Protein AF-A0A167AHV7-F1 (afdb_monomer_lite)

Radius of gyration: 14.0 Å; chains: 1; bounding box: 30×15×39 Å

pLDDT: mean 79.18, std 10.79, range [52.09, 93.0]

Foldseek 3Di:
DPPVLLVVLVVLQVQLVVLLCVLVCNPPVPVNVVVVVVVCSVVSNVVSVVSNVSSVVSNVVVVD

Structure (mmCIF, N/CA/C/O backbone):
data_AF-A0A167AHV7-F1
#
_entry.id   AF-A0A167AHV7-F1
#
loop_
_atom_site.group_PDB
_atom_site.id
_atom_site.type_symbol
_atom_site.label_atom_id
_atom_site.label_alt_id
_atom_site.label_comp_id
_atom_site.label_asym_id
_atom_site.label_entity_id
_atom_site.label_seq_id
_atom_site.pdbx_PDB_ins_code
_atom_site.Cartn_x
_atom_site.Cartn_y
_atom_site.Cartn_z
_atom_site.occupancy
_atom_site.B_iso_or_equiv
_atom_site.auth_seq_id
_atom_site.auth_comp_id
_atom_site.auth_asym_id
_atom_site.auth_atom_id
_atom_site.pdbx_PDB_model_num
ATOM 1 N N . MET A 1 1 ? 14.347 3.967 -23.096 1.00 52.09 1 MET A N 1
ATOM 2 C CA . MET A 1 1 ? 13.940 3.587 -21.729 1.00 52.09 1 MET A CA 1
ATOM 3 C C . MET A 1 1 ? 13.308 4.809 -21.092 1.00 52.09 1 MET A C 1
ATOM 5 O O . MET A 1 1 ? 14.024 5.767 -20.815 1.00 52.09 1 MET A O 1
ATOM 9 N N . ASP A 1 2 ? 11.984 4.811 -20.943 1.00 64.56 2 ASP A N 1
ATOM 10 C CA . ASP A 1 2 ? 11.244 5.935 -20.362 1.00 64.56 2 ASP A CA 1
ATOM 11 C C . ASP A 1 2 ? 11.424 5.955 -18.844 1.00 64.56 2 ASP A C 1
ATOM 13 O O . ASP A 1 2 ? 10.639 5.388 -18.087 1.00 64.56 2 ASP A O 1
ATOM 17 N N . PHE A 1 3 ? 12.476 6.645 -18.399 1.00 67.56 3 PHE A N 1
ATOM 18 C CA . PHE A 1 3 ? 12.764 6.901 -16.984 1.00 67.56 3 PHE A CA 1
ATOM 19 C C . PHE A 1 3 ? 11.553 7.470 -16.223 1.00 67.56 3 PHE A C 1
ATOM 21 O O . PHE A 1 3 ? 11.414 7.220 -15.028 1.00 67.56 3 PHE A O 1
ATOM 28 N N . SER A 1 4 ? 10.663 8.190 -16.917 1.00 75.81 4 SER A N 1
ATOM 29 C CA . SER A 1 4 ? 9.421 8.725 -16.350 1.00 75.81 4 SER A CA 1
ATOM 30 C C . SER A 1 4 ? 8.510 7.620 -15.811 1.00 75.81 4 SER A C 1
ATOM 32 O O . SER A 1 4 ? 8.076 7.707 -14.668 1.00 75.81 4 SER A O 1
ATOM 34 N N . SER A 1 5 ? 8.292 6.537 -16.570 1.00 76.62 5 SER A N 1
ATOM 35 C CA . SER A 1 5 ? 7.394 5.451 -16.142 1.00 76.62 5 SER A CA 1
ATOM 36 C C . SER A 1 5 ? 7.945 4.670 -14.945 1.00 76.62 5 SER A C 1
ATOM 38 O O . SER A 1 5 ? 7.181 4.249 -14.078 1.00 76.62 5 SER A O 1
ATOM 40 N N . THR A 1 6 ? 9.270 4.525 -14.837 1.00 82.44 6 THR A N 1
ATOM 41 C CA . THR A 1 6 ? 9.898 3.903 -13.659 1.00 82.44 6 THR A CA 1
ATOM 42 C C . THR A 1 6 ? 9.750 4.773 -12.411 1.00 82.44 6 THR A C 1
ATOM 44 O O . THR A 1 6 ? 9.497 4.249 -11.327 1.00 82.44 6 THR A O 1
ATOM 47 N N . ILE A 1 7 ? 9.898 6.097 -12.547 1.00 86.69 7 ILE A N 1
ATOM 48 C CA . ILE A 1 7 ? 9.724 7.042 -11.434 1.00 86.69 7 ILE A CA 1
ATOM 49 C C . ILE A 1 7 ? 8.264 7.057 -10.970 1.00 86.69 7 ILE A C 1
ATOM 51 O O . ILE A 1 7 ? 8.015 6.943 -9.770 1.00 86.69 7 ILE A O 1
ATOM 55 N N . ASP A 1 8 ? 7.310 7.102 -11.898 1.00 85.62 8 ASP A N 1
ATOM 56 C CA . ASP A 1 8 ? 5.879 7.043 -11.579 1.00 85.62 8 ASP A CA 1
ATOM 57 C C . ASP A 1 8 ? 5.514 5.721 -10.884 1.00 85.62 8 ASP A C 1
ATOM 59 O O . ASP A 1 8 ? 4.801 5.709 -9.875 1.00 85.62 8 ASP A O 1
ATOM 63 N N . GLY A 1 9 ? 6.079 4.604 -11.356 1.00 85.81 9 GLY A N 1
ATOM 64 C CA . GLY A 1 9 ? 5.933 3.293 -10.727 1.00 85.81 9 GLY A CA 1
ATOM 65 C C . GLY A 1 9 ? 6.505 3.233 -9.307 1.00 85.81 9 GLY A C 1
ATOM 66 O O . GLY A 1 9 ? 5.869 2.674 -8.411 1.00 85.81 9 GLY A O 1
ATOM 67 N N . LEU A 1 10 ? 7.663 3.857 -9.060 1.00 89.06 10 L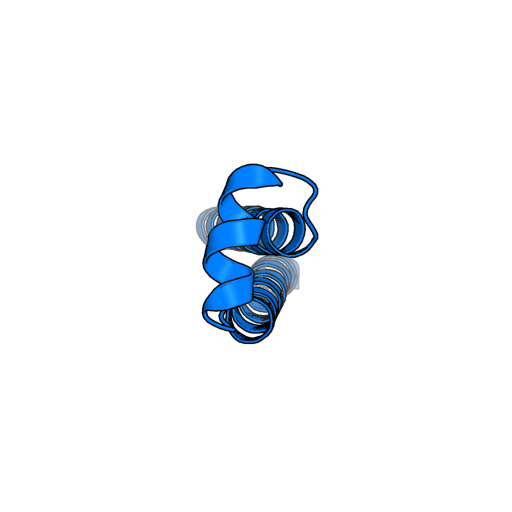EU A N 1
ATOM 68 C CA . LEU A 1 10 ? 8.252 3.960 -7.720 1.00 89.06 10 LEU A CA 1
ATOM 69 C C . LEU A 1 10 ? 7.395 4.817 -6.787 1.00 89.06 10 LEU A C 1
ATOM 71 O O . LEU A 1 10 ? 7.174 4.417 -5.644 1.00 89.06 10 LEU A O 1
ATOM 75 N N . ILE A 1 11 ? 6.880 5.955 -7.261 1.00 91.00 11 ILE A N 1
ATOM 76 C CA . ILE A 1 11 ? 5.979 6.812 -6.478 1.00 91.00 11 ILE A CA 1
ATOM 77 C C . ILE A 1 11 ? 4.742 6.012 -6.059 1.00 91.00 11 ILE A C 1
ATOM 79 O O . ILE A 1 11 ? 4.429 5.956 -4.870 1.00 91.00 11 ILE A O 1
ATOM 83 N N . LEU A 1 12 ? 4.097 5.321 -7.004 1.00 89.69 12 LEU A N 1
ATOM 84 C CA . LEU A 1 12 ? 2.963 4.435 -6.725 1.00 89.69 12 LEU A CA 1
ATOM 85 C C . LEU A 1 12 ? 3.327 3.349 -5.705 1.00 89.69 12 LEU A C 1
ATOM 87 O O . LEU A 1 12 ? 2.590 3.140 -4.741 1.00 89.69 12 LEU A O 1
ATOM 91 N N . LEU A 1 13 ? 4.479 2.695 -5.862 1.00 90.50 13 LEU A N 1
ATOM 92 C CA . LEU A 1 13 ? 4.931 1.638 -4.958 1.00 90.50 13 LEU A CA 1
ATOM 93 C C . LEU A 1 13 ? 5.118 2.154 -3.521 1.00 90.50 13 LEU A C 1
ATOM 95 O O . LEU A 1 13 ? 4.613 1.546 -2.574 1.00 90.50 13 LEU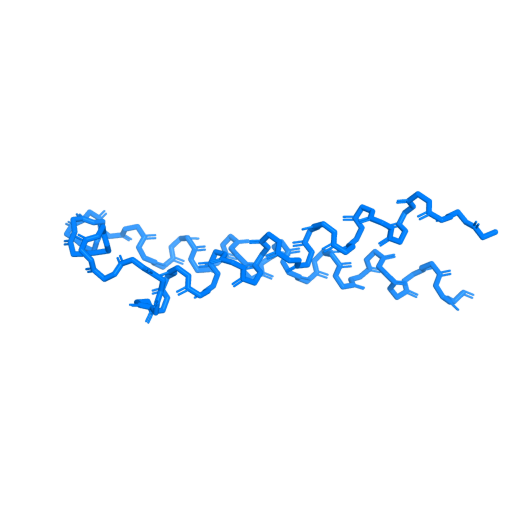 A O 1
ATOM 99 N N . PHE A 1 14 ? 5.800 3.290 -3.351 1.00 91.12 14 PHE A N 1
ATOM 100 C CA . PHE A 1 14 ? 6.025 3.895 -2.036 1.00 91.12 14 PHE A CA 1
ATOM 101 C C . PHE A 1 14 ? 4.729 4.415 -1.412 1.00 91.12 14 PHE A C 1
ATOM 103 O O . PHE A 1 14 ? 4.508 4.215 -0.215 1.00 91.12 14 PHE A O 1
ATOM 110 N N . SER A 1 15 ? 3.845 5.032 -2.199 1.00 90.38 15 SER A N 1
ATOM 111 C CA . SER A 1 15 ? 2.534 5.478 -1.723 1.00 90.38 15 SER A CA 1
ATOM 112 C C . SER A 1 15 ? 1.657 4.303 -1.281 1.00 90.38 15 SER A C 1
ATOM 114 O O . SER A 1 15 ? 1.083 4.346 -0.192 1.00 90.38 15 SER A O 1
ATOM 116 N N . GLY A 1 16 ? 1.596 3.223 -2.063 1.00 90.12 16 GLY A N 1
ATOM 117 C CA . GLY A 1 16 ? 0.860 2.009 -1.704 1.00 90.12 16 GLY A CA 1
ATOM 118 C C . GLY A 1 16 ? 1.407 1.349 -0.434 1.00 90.12 16 GLY A C 1
ATOM 119 O O . GLY A 1 16 ? 0.644 1.041 0.488 1.00 90.12 16 GLY A O 1
ATOM 120 N N . ALA A 1 17 ? 2.734 1.234 -0.321 1.00 88.62 17 ALA A N 1
ATOM 121 C CA . ALA A 1 17 ? 3.396 0.720 0.875 1.00 88.62 17 ALA A CA 1
ATOM 122 C C . ALA A 1 17 ? 3.127 1.591 2.115 1.00 88.62 17 ALA A C 1
ATOM 124 O O . ALA A 1 17 ? 2.882 1.059 3.200 1.00 88.62 17 ALA A O 1
ATOM 125 N N . ALA A 1 18 ? 3.110 2.919 1.969 1.00 87.88 18 ALA A N 1
ATOM 126 C CA . ALA A 1 18 ? 2.772 3.836 3.055 1.00 87.88 18 ALA A CA 1
ATOM 127 C C . ALA A 1 18 ? 1.323 3.646 3.537 1.00 87.88 18 ALA A C 1
ATOM 129 O O . ALA A 1 18 ? 1.084 3.608 4.745 1.00 87.88 18 ALA A O 1
ATOM 130 N N . ILE A 1 19 ? 0.368 3.439 2.623 1.00 87.06 19 ILE A N 1
ATOM 131 C CA . ILE A 1 19 ? -1.033 3.136 2.965 1.00 87.06 19 ILE A CA 1
ATOM 132 C C . ILE A 1 19 ? -1.138 1.783 3.691 1.00 87.06 19 ILE A C 1
ATOM 134 O O . ILE A 1 19 ? -1.864 1.656 4.679 1.00 87.06 19 ILE A O 1
ATOM 138 N N . LEU A 1 20 ? -0.375 0.769 3.278 1.00 87.38 20 LEU A N 1
ATOM 139 C CA . LEU A 1 20 ? -0.330 -0.531 3.963 1.00 87.38 20 LEU A CA 1
ATOM 140 C C . LEU A 1 20 ? 0.293 -0.433 5.371 1.00 87.38 20 LEU A C 1
ATOM 142 O O . LEU A 1 20 ? -0.206 -1.019 6.337 1.00 87.38 20 LEU A O 1
ATOM 146 N N . LEU A 1 21 ? 1.359 0.353 5.531 1.00 85.69 21 LEU A N 1
ATOM 147 C CA . LEU A 1 21 ? 1.974 0.631 6.836 1.00 85.69 21 LEU A CA 1
ATOM 148 C C . LEU A 1 21 ? 1.062 1.464 7.747 1.00 85.69 21 LEU A C 1
ATOM 150 O O . LEU A 1 21 ? 1.053 1.279 8.969 1.00 85.69 21 LEU A O 1
ATOM 154 N N . TYR A 1 22 ? 0.268 2.355 7.156 1.00 83.06 22 TYR A N 1
ATOM 155 C CA . TYR A 1 22 ? -0.769 3.089 7.858 1.00 83.06 22 TYR A CA 1
ATOM 156 C C . TYR A 1 22 ? -1.863 2.131 8.331 1.00 83.06 22 TYR A C 1
ATOM 158 O O . TYR A 1 22 ? -2.073 1.999 9.527 1.00 83.06 22 TYR A O 1
ATOM 166 N N . THR A 1 23 ? -2.477 1.345 7.450 1.00 80.38 23 THR A N 1
ATOM 167 C CA . THR A 1 23 ? -3.566 0.413 7.818 1.00 80.38 23 THR A CA 1
ATOM 168 C C . THR A 1 23 ? -3.164 -0.677 8.815 1.00 80.38 23 THR A C 1
ATOM 170 O O . THR A 1 23 ? -4.009 -1.181 9.562 1.00 80.38 23 THR A O 1
ATOM 173 N N . SER A 1 24 ? -1.876 -1.018 8.881 1.00 76.12 24 SER A N 1
ATOM 174 C CA . SER A 1 24 ? -1.323 -1.981 9.840 1.00 76.12 24 SER A CA 1
ATOM 175 C C . SER A 1 24 ? -1.059 -1.415 11.241 1.00 76.12 24 SER A C 1
ATOM 177 O O . SER A 1 24 ? -0.649 -2.170 12.121 1.00 76.12 24 SER A O 1
ATOM 179 N N . GLY A 1 25 ? -1.320 -0.130 11.507 1.00 72.62 25 GLY A N 1
ATOM 180 C CA . GLY A 1 25 ? -1.138 0.419 12.859 1.00 72.62 25 GLY A CA 1
ATOM 181 C C . GLY A 1 25 ? 0.252 0.966 13.154 1.00 72.62 25 GLY A C 1
ATOM 182 O O . GLY A 1 25 ? 0.448 1.512 14.238 1.00 72.62 25 GLY A O 1
ATOM 183 N N . ARG A 1 26 ? 1.216 0.821 12.234 1.00 71.50 26 ARG A N 1
ATOM 184 C CA . ARG A 1 26 ? 2.634 1.105 12.512 1.00 71.50 26 ARG A CA 1
ATOM 185 C C . ARG A 1 26 ? 3.010 2.581 12.407 1.00 71.50 26 ARG A C 1
ATOM 187 O O . ARG A 1 26 ? 3.892 3.006 13.143 1.00 71.50 26 ARG A O 1
ATOM 194 N N . LEU A 1 27 ? 2.363 3.350 11.528 1.00 68.81 27 LEU A N 1
ATOM 195 C CA . LEU A 1 27 ? 2.696 4.768 11.318 1.00 68.81 27 LEU A CA 1
ATOM 196 C C . LEU A 1 27 ? 1.947 5.712 12.271 1.00 68.81 27 LEU A C 1
ATOM 198 O O . LEU A 1 27 ? 2.570 6.553 12.910 1.00 68.81 27 LEU A O 1
ATOM 202 N N . PHE A 1 28 ? 0.624 5.563 12.409 1.00 72.31 28 PHE A N 1
ATOM 203 C CA . PHE A 1 28 ? -0.198 6.474 13.219 1.00 72.31 28 PHE A CA 1
ATOM 204 C C . PHE A 1 28 ? -1.272 5.736 14.038 1.00 72.31 28 PHE A C 1
ATOM 206 O O . PHE A 1 28 ? -2.466 5.815 13.736 1.00 72.31 28 PHE A O 1
ATOM 213 N N . PRO A 1 29 ? -0.890 5.052 15.130 1.00 67.75 29 PRO A N 1
ATOM 214 C CA . PRO A 1 29 ? -1.815 4.240 15.926 1.00 67.75 29 PRO A CA 1
ATOM 215 C C . PRO A 1 29 ? -2.978 5.037 16.548 1.00 67.75 29 PRO A C 1
ATOM 217 O O . PRO A 1 29 ? -4.027 4.464 16.839 1.00 67.75 29 PRO A O 1
ATOM 220 N N . LYS A 1 30 ? -2.827 6.359 16.736 1.00 68.38 30 LYS A N 1
ATOM 221 C CA . LYS A 1 30 ? -3.896 7.240 17.244 1.00 68.38 30 LYS A CA 1
ATOM 222 C C . LYS A 1 30 ? -4.977 7.557 16.200 1.00 68.38 30 LYS A C 1
ATOM 224 O O . LYS A 1 30 ? -6.143 7.609 16.572 1.00 68.38 30 LYS A O 1
ATOM 229 N N . LEU A 1 31 ? -4.616 7.720 14.923 1.00 67.56 31 LEU A N 1
ATOM 230 C CA . LEU A 1 31 ? -5.570 8.003 13.834 1.00 67.56 31 LEU A CA 1
ATOM 231 C C . LEU A 1 31 ? -6.412 6.764 13.493 1.00 67.56 31 LEU A C 1
ATOM 233 O O . LEU A 1 31 ? -7.627 6.842 13.329 1.00 67.56 31 LEU A O 1
ATOM 237 N N . ILE A 1 32 ? -5.784 5.590 13.526 1.00 64.62 32 ILE A N 1
ATOM 238 C CA . ILE A 1 32 ? -6.416 4.312 13.169 1.00 64.62 32 ILE A CA 1
ATOM 239 C C . ILE A 1 32 ? -7.486 3.888 14.169 1.00 64.62 32 ILE A C 1
ATOM 241 O O . ILE A 1 32 ? -8.452 3.241 13.782 1.00 64.62 32 ILE A O 1
ATOM 245 N N . LYS A 1 33 ? -7.370 4.267 15.448 1.00 62.78 33 LYS A N 1
ATOM 246 C CA . LYS A 1 33 ? -8.444 4.020 16.424 1.00 62.78 33 LYS A CA 1
ATOM 247 C C . LYS A 1 33 ? -9.735 4.764 16.068 1.00 62.78 33 LYS A C 1
ATOM 249 O O . LYS A 1 33 ? -10.809 4.231 16.322 1.00 62.78 33 LYS A O 1
ATOM 254 N N . SER A 1 34 ? -9.624 5.946 15.461 1.00 65.06 34 SER A N 1
ATOM 255 C CA . SER A 1 34 ? -10.774 6.729 14.997 1.00 65.06 34 SER A CA 1
ATOM 256 C C . SER A 1 34 ? -11.380 6.131 13.721 1.00 65.06 34 SER A C 1
ATOM 258 O O . SER A 1 34 ? -12.593 5.995 13.606 1.00 65.06 34 SER A O 1
ATOM 260 N N . GLU A 1 35 ? -10.542 5.685 12.780 1.00 64.31 35 GLU A N 1
ATOM 261 C CA . GLU A 1 35 ? -11.006 5.113 11.505 1.00 64.31 35 GLU A CA 1
ATOM 262 C C . GLU A 1 35 ? -11.476 3.656 11.599 1.00 64.3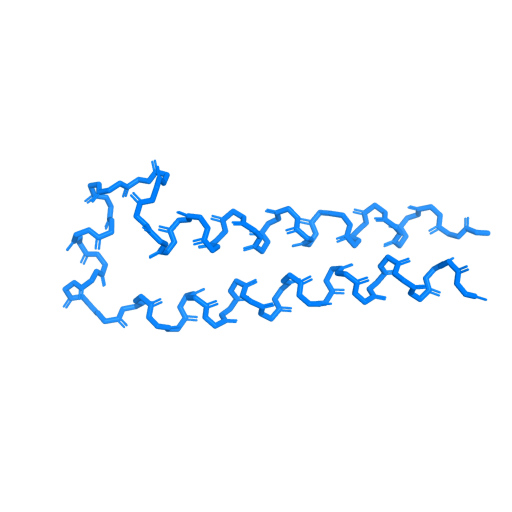1 35 GLU A C 1
ATOM 264 O O . GLU A 1 35 ? -12.354 3.237 10.843 1.00 64.31 35 GLU A O 1
ATOM 269 N N . ALA A 1 36 ? -10.944 2.872 12.541 1.00 63.12 36 ALA A N 1
ATOM 270 C CA . ALA A 1 36 ? -11.414 1.515 12.809 1.00 63.12 36 ALA A CA 1
ATOM 271 C C . ALA A 1 36 ? -12.859 1.508 13.326 1.00 63.12 36 ALA A C 1
ATOM 273 O O . ALA A 1 36 ? -13.610 0.595 12.993 1.00 63.12 36 ALA A O 1
ATOM 274 N N . ALA A 1 37 ? -13.265 2.544 14.068 1.00 65.75 37 ALA A N 1
ATOM 275 C CA . ALA A 1 37 ? -14.653 2.729 14.487 1.00 65.75 37 ALA A CA 1
ATOM 276 C C . ALA A 1 37 ? -15.601 2.992 13.300 1.00 65.75 37 ALA A C 1
ATOM 278 O O . ALA A 1 37 ? -16.792 2.715 13.395 1.00 65.75 37 ALA A O 1
ATOM 279 N N . LEU A 1 38 ? -15.068 3.479 12.174 1.00 71.25 38 LEU A N 1
ATOM 280 C CA . LEU A 1 38 ? -15.806 3.765 10.942 1.00 71.25 38 LEU A CA 1
ATOM 281 C C . LEU A 1 38 ? -15.718 2.628 9.903 1.00 71.25 38 LEU A C 1
ATOM 283 O O . LEU A 1 38 ? -16.317 2.722 8.837 1.00 71.25 38 LEU A O 1
ATOM 287 N N . GLY A 1 39 ? 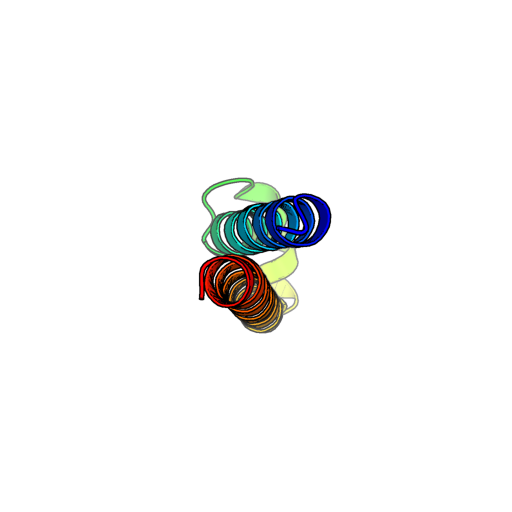-14.970 1.554 10.185 1.00 74.94 39 GLY A N 1
ATOM 288 C CA . GLY A 1 39 ? -14.850 0.393 9.293 1.00 74.94 39 GLY A CA 1
ATOM 289 C C . GLY A 1 39 ? -13.948 0.590 8.064 1.00 74.94 39 GLY A C 1
ATOM 290 O O . GLY A 1 39 ? -13.848 -0.312 7.232 1.00 74.94 39 GLY A O 1
ATOM 291 N N . TYR A 1 40 ? -13.226 1.710 7.949 1.00 76.69 40 TYR A N 1
ATOM 292 C CA . TYR A 1 40 ? -12.412 2.022 6.762 1.00 76.69 40 TYR A CA 1
ATOM 293 C C . TYR A 1 40 ? -11.128 1.198 6.623 1.00 76.69 40 TYR A C 1
ATOM 295 O O . TYR A 1 40 ? -10.495 1.219 5.570 1.00 76.69 40 TYR A O 1
ATOM 303 N N . LYS A 1 41 ? -10.753 0.414 7.638 1.00 78.06 41 LYS A N 1
ATOM 304 C CA . LYS A 1 41 ? -9.497 -0.350 7.645 1.00 78.06 41 LYS A CA 1
ATOM 305 C C . LYS A 1 41 ? -9.360 -1.307 6.453 1.00 78.06 41 LYS A C 1
ATOM 307 O O . LYS A 1 41 ? -8.300 -1.358 5.836 1.00 78.06 41 LYS A O 1
ATOM 312 N N . ALA A 1 42 ? -10.409 -2.070 6.142 1.00 80.50 42 ALA A N 1
ATOM 313 C CA . ALA A 1 42 ? -10.378 -3.054 5.059 1.00 80.50 42 ALA A CA 1
ATOM 314 C C . ALA A 1 42 ? -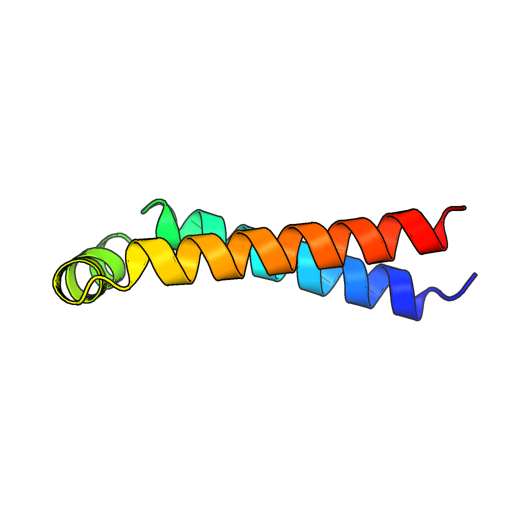10.365 -2.405 3.656 1.00 80.50 42 ALA A C 1
ATOM 316 O O . ALA A 1 42 ? -9.495 -2.771 2.863 1.00 80.50 42 ALA A O 1
ATOM 317 N N . PRO A 1 43 ? -11.223 -1.406 3.354 1.00 84.62 43 PRO A N 1
ATOM 318 C CA . PRO A 1 43 ? -11.142 -0.651 2.102 1.00 84.62 43 PRO A CA 1
ATOM 319 C C . PRO A 1 43 ? -9.772 -0.013 1.875 1.00 84.62 43 PRO A C 1
ATOM 321 O O . PRO A 1 43 ? -9.198 -0.139 0.797 1.00 84.62 43 PRO A O 1
ATOM 324 N N . LEU A 1 44 ? -9.214 0.630 2.902 1.00 84.62 44 LEU A N 1
ATOM 325 C CA . LEU A 1 44 ? -7.948 1.344 2.783 1.00 84.62 44 LEU A CA 1
ATOM 326 C C . LEU A 1 44 ? -6.771 0.380 2.562 1.00 84.62 44 LEU A C 1
ATOM 328 O O . LEU A 1 44 ? -5.858 0.681 1.795 1.00 84.62 44 LEU A O 1
ATOM 332 N N . TYR A 1 45 ? -6.814 -0.808 3.178 1.00 86.25 45 TYR A N 1
ATOM 333 C CA . TYR A 1 45 ? -5.827 -1.864 2.938 1.00 86.25 45 TYR A CA 1
ATOM 334 C C . TYR A 1 45 ? -5.887 -2.347 1.488 1.00 86.25 45 TYR A C 1
ATOM 336 O O . TYR A 1 45 ? -4.853 -2.479 0.835 1.00 86.25 45 TYR A O 1
ATOM 344 N N . PHE A 1 46 ? -7.100 -2.557 0.967 1.00 88.50 46 PHE A N 1
ATOM 345 C CA . PHE A 1 46 ? -7.309 -2.985 -0.412 1.00 88.50 46 PHE A CA 1
ATOM 346 C C . PHE A 1 46 ? -6.795 -1.943 -1.412 1.00 88.50 46 PHE A C 1
ATOM 348 O O . PHE A 1 46 ? -6.067 -2.286 -2.340 1.00 88.50 46 PHE A O 1
ATOM 355 N N . VAL A 1 47 ? -7.092 -0.660 -1.181 1.00 89.50 47 VAL A N 1
ATOM 356 C CA . VAL A 1 47 ? -6.581 0.451 -1.999 1.00 89.50 47 VAL A CA 1
ATOM 357 C C . VAL A 1 47 ? -5.051 0.493 -1.975 1.00 89.50 47 VAL A C 1
ATOM 359 O O . VAL A 1 47 ? -4.426 0.553 -3.033 1.00 89.50 47 VAL A O 1
ATOM 362 N N . GLY A 1 48 ? -4.435 0.391 -0.792 1.00 89.44 48 GLY A N 1
ATOM 363 C CA . GLY A 1 48 ? -2.977 0.344 -0.662 1.00 89.44 48 GLY A CA 1
ATOM 364 C C . GLY A 1 48 ? -2.350 -0.836 -1.411 1.00 89.44 48 GLY A C 1
ATOM 365 O O . GLY A 1 48 ? -1.357 -0.660 -2.119 1.00 89.44 48 GLY A O 1
ATOM 366 N N . ALA A 1 49 ? -2.955 -2.024 -1.322 1.00 89.75 49 ALA A N 1
ATOM 367 C CA . ALA A 1 49 ? -2.498 -3.215 -2.034 1.00 89.75 49 ALA A CA 1
ATOM 368 C C . ALA A 1 49 ? -2.576 -3.045 -3.561 1.00 89.75 49 ALA A C 1
ATOM 370 O O . ALA A 1 49 ? -1.593 -3.312 -4.252 1.00 89.75 49 ALA A O 1
ATOM 371 N N . VAL A 1 50 ? -3.698 -2.539 -4.085 1.00 93.00 50 VAL A N 1
ATOM 372 C CA . VAL A 1 50 ? -3.884 -2.303 -5.529 1.00 93.00 50 VAL A CA 1
ATOM 373 C C . VAL A 1 50 ? -2.855 -1.307 -6.061 1.00 93.00 50 VAL A C 1
ATOM 375 O O . VAL A 1 50 ? -2.188 -1.587 -7.055 1.00 93.00 50 VAL A O 1
ATOM 378 N N . ILE A 1 51 ? -2.670 -0.178 -5.374 1.00 91.44 51 ILE A N 1
ATOM 379 C CA . ILE A 1 51 ? -1.696 0.852 -5.762 1.00 91.44 51 ILE A CA 1
ATOM 380 C C . ILE A 1 51 ? -0.268 0.286 -5.780 1.00 91.44 51 ILE A C 1
ATOM 382 O O . ILE A 1 51 ? 0.493 0.553 -6.708 1.00 91.44 51 ILE A O 1
ATOM 386 N N . THR A 1 52 ? 0.077 -0.545 -4.793 1.00 90.88 52 THR A N 1
ATOM 387 C CA . THR A 1 52 ? 1.395 -1.194 -4.717 1.00 90.88 52 THR A CA 1
ATOM 388 C C . THR A 1 52 ? 1.627 -2.126 -5.910 1.00 90.88 52 THR A C 1
ATOM 390 O O . THR A 1 52 ? 2.690 -2.085 -6.528 1.00 90.88 52 THR A O 1
ATOM 393 N N . VAL A 1 53 ? 0.628 -2.939 -6.274 1.00 91.38 53 VAL A N 1
ATOM 394 C CA . VAL A 1 53 ? 0.708 -3.853 -7.427 1.00 91.38 53 VAL A CA 1
ATOM 395 C C . VAL A 1 53 ? 0.825 -3.082 -8.743 1.00 91.38 53 VAL A C 1
ATOM 397 O O . VAL A 1 53 ? 1.635 -3.453 -9.591 1.00 91.38 53 VAL A O 1
ATOM 400 N N . LEU A 1 54 ? 0.072 -1.990 -8.907 1.00 88.38 54 LEU A N 1
ATOM 401 C CA . LEU A 1 54 ? 0.160 -1.130 -10.091 1.00 88.38 54 LEU A CA 1
ATOM 402 C C . LEU A 1 54 ? 1.541 -0.477 -10.221 1.00 88.38 54 LEU A C 1
ATOM 404 O O . LEU A 1 54 ? 2.126 -0.513 -11.302 1.00 88.38 54 LEU A O 1
ATOM 408 N N . GLY A 1 55 ? 2.090 0.050 -9.122 1.00 88.06 55 GLY A N 1
ATOM 409 C CA . GLY A 1 55 ? 3.442 0.613 -9.101 1.00 88.06 55 GLY A CA 1
ATOM 410 C C . GLY A 1 55 ? 4.510 -0.421 -9.459 1.00 88.06 55 GLY A C 1
ATOM 411 O O . GLY A 1 55 ? 5.368 -0.163 -10.300 1.00 88.06 55 GLY A O 1
ATOM 412 N N . PHE A 1 56 ? 4.410 -1.631 -8.901 1.00 87.94 56 PHE A N 1
ATOM 413 C CA . PHE A 1 56 ? 5.310 -2.734 -9.243 1.00 87.94 56 PHE A CA 1
ATOM 414 C C . PHE A 1 56 ? 5.199 -3.136 -10.720 1.00 87.94 56 PHE A C 1
ATOM 416 O O . PHE A 1 56 ? 6.214 -3.272 -11.400 1.00 87.94 56 PHE A O 1
ATOM 423 N N . SER A 1 57 ? 3.976 -3.269 -11.241 1.00 86.06 57 SER A N 1
ATOM 424 C CA . SER A 1 57 ? 3.737 -3.599 -12.649 1.00 86.06 57 SER A CA 1
ATOM 425 C C . SER A 1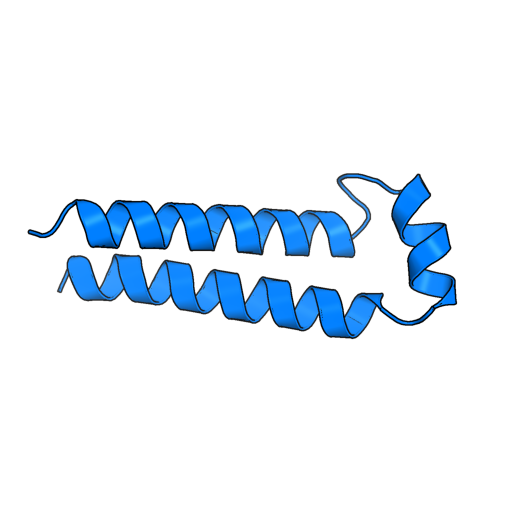 57 ? 4.312 -2.545 -13.594 1.00 86.06 57 SER A C 1
ATOM 427 O O . SER A 1 57 ? 4.869 -2.911 -14.628 1.00 86.06 57 SER A O 1
ATOM 429 N N . ALA A 1 58 ? 4.201 -1.260 -13.245 1.00 84.94 58 ALA A N 1
ATOM 430 C CA . ALA A 1 58 ? 4.770 -0.162 -14.022 1.00 84.94 58 ALA A CA 1
ATOM 431 C C . ALA A 1 58 ? 6.306 -0.224 -14.065 1.00 84.94 58 ALA A C 1
ATOM 433 O O . ALA A 1 58 ? 6.893 -0.007 -15.117 1.00 84.94 58 ALA A O 1
ATOM 434 N N . ILE A 1 59 ? 6.960 -0.596 -12.960 1.00 83.19 59 ILE A N 1
ATOM 435 C CA . ILE A 1 59 ? 8.420 -0.777 -12.920 1.00 83.19 59 ILE A CA 1
ATOM 436 C C . ILE A 1 59 ? 8.846 -1.981 -13.776 1.00 83.19 59 ILE A C 1
ATOM 438 O O . ILE A 1 59 ? 9.779 -1.870 -14.570 1.00 83.19 59 ILE A O 1
ATOM 442 N N . VAL A 1 60 ? 8.157 -3.120 -13.639 1.00 81.75 60 VAL A N 1
ATOM 443 C CA . VAL A 1 60 ? 8.516 -4.372 -14.331 1.00 81.75 60 VAL A CA 1
ATOM 444 C C . VAL A 1 60 ? 8.293 -4.279 -15.841 1.00 81.75 60 VAL A C 1
ATOM 446 O O . VAL A 1 60 ? 9.150 -4.722 -16.600 1.00 81.75 60 VAL A O 1
ATOM 449 N N . HIS A 1 61 ? 7.191 -3.672 -16.295 1.00 71.94 61 HIS A N 1
ATOM 450 C CA . HIS A 1 61 ? 6.942 -3.473 -17.730 1.00 71.94 61 HIS A CA 1
ATOM 451 C C . HIS A 1 61 ? 7.957 -2.539 -18.398 1.00 71.94 61 HIS A C 1
ATOM 453 O O . HIS A 1 61 ? 8.146 -2.634 -19.601 1.00 71.94 61 HIS A O 1
ATOM 459 N N . VAL A 1 62 ? 8.610 -1.645 -17.650 1.00 63.72 62 VAL A N 1
ATOM 460 C CA . VAL A 1 62 ? 9.658 -0.765 -18.198 1.00 63.72 62 VAL A CA 1
ATOM 461 C C . VAL A 1 62 ? 11.012 -1.485 -18.321 1.00 63.72 62 VAL A C 1
ATOM 463 O O . VAL A 1 62 ? 11.898 -1.012 -19.034 1.00 63.72 62 VAL A O 1
ATOM 466 N N . GLN A 1 63 ? 11.195 -2.619 -17.635 1.00 57.38 63 GLN A N 1
ATOM 467 C CA . GLN A 1 63 ? 12.432 -3.409 -17.662 1.00 57.38 63 GLN A CA 1
ATOM 468 C C . GLN A 1 63 ? 12.438 -4.545 -18.703 1.00 57.38 63 GLN A C 1
ATOM 470 O O . GLN A 1 63 ? 13.519 -5.069 -18.980 1.00 57.38 63 GLN A O 1
ATOM 475 N N . LEU A 1 64 ? 11.277 -4.921 -19.253 1.00 53.72 64 LEU A N 1
ATOM 476 C CA . LEU A 1 64 ? 11.097 -5.916 -20.326 1.00 53.72 64 LEU A CA 1
ATOM 477 C C . LEU A 1 64 ? 11.037 -5.244 -21.703 1.00 53.72 64 LEU A C 1
ATOM 479 O O . LEU A 1 64 ? 11.558 -5.860 -22.659 1.00 53.72 64 LEU A O 1
#

Sequence (64 aa):
MDFSSTIDGLILLFSGAAILLYTSGRLFPKLIKSEAALGYKAPLYFVGAVITVLGFSAIVHVQL

Organism: NCBI:txid1365251

Secondary structure (DSSP, 8-state):
--HHHHHHHHHHHHHHHHHHHHHTTSS-HHHHHHHHTTTTHHHHHHHHHHHHHHHHHHHHHHH-